Protein AF-A0A950AEL7-F1 (afdb_monomer)

Solvent-accessible surface area (backbone atoms only — not comparable to full-atom values): 8458 Å² total; per-residue (Å²): 138,81,84,77,77,80,75,75,88,68,88,59,88,87,52,53,73,68,57,48,53,53,48,52,54,53,50,52,53,52,51,52,56,58,75,65,44,50,43,70,61,25,44,78,72,76,36,83,47,59,75,71,63,47,77,72,88,76,79,54,68,70,63,46,53,59,35,50,61,51,48,55,53,49,51,53,46,46,76,74,62,58,61,48,68,56,26,68,74,70,74,48,81,58,67,68,48,56,53,51,40,51,76,71,36,65,88,28,39,62,37,50,56,95,78,74,23,64,50,41,52,73,68,42,46,52,53,48,40,54,53,34,41,74,66,31,71,91,67,93

Mean predicted aligned error: 8.54 Å

Structure (mmCIF, N/CA/C/O backbone):
data_AF-A0A950AEL7-F1
#
_entry.id   AF-A0A950AEL7-F1
#
loop_
_atom_site.group_PDB
_atom_site.id
_atom_site.type_symbol
_atom_site.label_atom_id
_atom_site.label_alt_id
_atom_site.label_comp_id
_atom_site.label_asym_id
_atom_site.label_entity_id
_atom_site.label_seq_id
_atom_site.pdbx_PDB_ins_code
_atom_site.Cartn_x
_atom_site.Cartn_y
_atom_site.Cartn_z
_atom_site.occupancy
_atom_site.B_iso_or_equiv
_atom_site.auth_seq_id
_atom_site.auth_comp_id
_atom_site.auth_asym_id
_atom_site.auth_atom_id
_atom_site.pdbx_PDB_model_num
ATOM 1 N N . MET A 1 1 ? 20.797 -15.284 -35.697 1.00 34.62 1 MET A N 1
ATOM 2 C CA . MET A 1 1 ? 21.449 -14.358 -34.749 1.00 34.62 1 MET A CA 1
ATOM 3 C C . MET A 1 1 ? 22.163 -13.307 -35.573 1.00 34.62 1 MET A C 1
ATOM 5 O O . MET A 1 1 ? 23.192 -13.618 -36.150 1.00 34.62 1 MET A O 1
ATOM 9 N N . SER A 1 2 ? 21.560 -12.130 -35.733 1.00 31.52 2 SER A N 1
ATOM 10 C CA . SER A 1 2 ? 22.189 -11.005 -36.428 1.00 31.52 2 SER A CA 1
ATOM 11 C C . SER A 1 2 ? 22.510 -9.969 -35.362 1.00 31.52 2 SER A C 1
ATOM 13 O O . SER A 1 2 ? 21.607 -9.304 -34.863 1.00 31.52 2 SER A O 1
ATOM 15 N N . THR A 1 3 ? 23.767 -9.915 -34.935 1.00 35.19 3 THR A N 1
ATOM 16 C CA . THR A 1 3 ? 24.302 -8.827 -34.117 1.00 35.19 3 THR A CA 1
ATOM 17 C C . THR A 1 3 ? 24.324 -7.581 -34.988 1.00 35.19 3 THR A C 1
ATOM 19 O O . THR A 1 3 ? 25.197 -7.417 -35.835 1.00 35.19 3 THR A O 1
ATOM 22 N N . THR A 1 4 ? 23.313 -6.732 -34.839 1.00 37.19 4 THR A N 1
ATOM 23 C CA . THR A 1 4 ? 23.349 -5.385 -35.401 1.00 37.19 4 THR A CA 1
ATOM 24 C C . THR A 1 4 ? 24.399 -4.612 -34.611 1.00 37.19 4 THR A C 1
ATOM 26 O O . THR A 1 4 ? 24.132 -4.174 -33.498 1.00 37.19 4 THR A O 1
ATOM 29 N N . GLU A 1 5 ? 25.616 -4.506 -35.145 1.00 42.81 5 GLU A N 1
ATOM 30 C CA . GLU A 1 5 ? 26.599 -3.536 -34.665 1.00 42.81 5 GLU A CA 1
ATOM 31 C C . GLU A 1 5 ? 25.983 -2.140 -34.805 1.00 42.81 5 GLU A C 1
ATOM 33 O O . GLU A 1 5 ? 25.812 -1.628 -35.917 1.00 42.81 5 GLU A O 1
ATOM 38 N N . THR A 1 6 ? 25.622 -1.522 -33.679 1.00 49.44 6 THR A N 1
ATOM 39 C CA . THR A 1 6 ? 25.313 -0.094 -33.634 1.00 49.44 6 THR A CA 1
ATOM 40 C C . THR A 1 6 ? 26.603 0.648 -33.955 1.00 49.44 6 THR A C 1
ATOM 42 O O . THR A 1 6 ? 27.463 0.856 -33.102 1.00 49.44 6 THR A O 1
ATOM 45 N N . LYS A 1 7 ? 26.785 1.004 -35.226 1.00 51.47 7 LYS A N 1
ATOM 46 C CA . LYS A 1 7 ? 27.915 1.818 -35.669 1.00 51.47 7 LYS A CA 1
ATOM 47 C C . LYS A 1 7 ? 27.796 3.183 -34.989 1.00 51.47 7 LYS A C 1
ATOM 49 O O . LYS A 1 7 ? 26.897 3.953 -35.326 1.00 51.47 7 LYS A O 1
ATOM 54 N N . SER A 1 8 ? 28.666 3.454 -34.014 1.00 59.09 8 SER A N 1
ATOM 55 C CA . SER A 1 8 ? 28.724 4.750 -33.333 1.00 59.09 8 SER A CA 1
ATOM 56 C C . SER A 1 8 ? 28.819 5.871 -34.370 1.00 59.09 8 SER A C 1
ATOM 58 O O . SER A 1 8 ? 29.683 5.855 -35.246 1.00 59.09 8 SER A O 1
ATOM 60 N N . VAL A 1 9 ? 27.893 6.827 -34.290 1.00 68.62 9 VAL A N 1
ATOM 61 C CA . VAL A 1 9 ? 27.792 7.973 -35.214 1.00 68.62 9 VAL A CA 1
ATOM 62 C C . VAL A 1 9 ? 28.844 9.047 -34.881 1.00 68.62 9 VAL A C 1
ATOM 64 O O . VAL A 1 9 ? 28.987 10.034 -35.598 1.00 68.62 9 VAL A O 1
ATOM 67 N N . ILE A 1 10 ? 29.601 8.865 -33.795 1.00 75.56 10 ILE A N 1
ATOM 68 C CA . ILE A 1 10 ? 30.576 9.833 -33.293 1.00 75.56 10 ILE A CA 1
ATOM 69 C C . ILE A 1 10 ? 31.947 9.547 -33.916 1.00 75.56 10 ILE A C 1
ATOM 71 O O . ILE A 1 10 ? 32.493 8.454 -33.770 1.00 75.56 10 ILE A O 1
ATOM 75 N N . ASP A 1 11 ? 32.530 10.543 -34.589 1.00 83.00 11 ASP A N 1
ATOM 76 C CA . ASP A 1 11 ? 33.906 10.467 -35.087 1.00 83.00 11 ASP A CA 1
ATOM 77 C C . ASP A 1 11 ? 34.896 10.472 -33.910 1.00 83.00 11 ASP A C 1
ATOM 79 O O . ASP A 1 11 ? 35.130 11.499 -33.271 1.00 83.00 11 ASP A O 1
ATOM 83 N N . THR A 1 12 ? 35.493 9.311 -33.627 1.00 84.56 12 THR A N 1
ATOM 84 C CA . THR A 1 12 ? 36.473 9.136 -32.543 1.00 84.56 12 THR A CA 1
ATOM 85 C C . THR A 1 12 ? 37.925 9.153 -33.035 1.00 84.56 12 THR A C 1
ATOM 87 O O . THR A 1 12 ? 38.839 8.817 -32.275 1.00 84.56 12 THR A O 1
ATOM 90 N N . SER A 1 13 ? 38.183 9.548 -34.290 1.00 85.75 13 SER A N 1
ATOM 91 C CA . SER A 1 13 ? 39.520 9.503 -34.913 1.00 85.75 13 SER A CA 1
ATOM 92 C C . SER A 1 13 ? 40.559 10.394 -34.224 1.00 85.75 13 SER A C 1
ATOM 94 O O . SER A 1 13 ? 41.752 10.100 -34.274 1.00 85.75 13 SER A O 1
ATOM 96 N N . LYS A 1 14 ? 40.114 11.452 -33.533 1.00 88.44 14 LYS A N 1
ATOM 97 C CA . LYS A 1 14 ? 40.971 12.408 -32.808 1.00 88.44 14 LYS A CA 1
ATOM 98 C C . LYS A 1 14 ? 41.071 12.151 -31.298 1.00 88.44 14 LYS A C 1
ATOM 100 O O . LYS A 1 14 ? 41.698 12.940 -30.596 1.00 88.44 14 LYS A O 1
ATOM 105 N N . MET A 1 15 ? 40.446 11.089 -30.790 1.00 89.50 15 MET A N 1
ATOM 106 C CA . MET A 1 15 ? 40.403 10.775 -29.356 1.00 89.50 15 MET A CA 1
ATOM 107 C C . MET A 1 15 ? 41.548 9.845 -28.946 1.00 89.50 15 MET A C 1
ATOM 109 O O . MET A 1 15 ? 41.946 8.956 -29.704 1.00 89.50 15 MET A O 1
ATOM 113 N N . SER A 1 16 ? 42.054 10.017 -27.722 1.00 93.62 16 SER A N 1
ATOM 114 C CA . SER A 1 16 ? 42.969 9.050 -27.108 1.00 93.62 16 SER A CA 1
ATOM 115 C C . SER A 1 16 ? 42.252 7.728 -26.801 1.00 93.62 16 SER A C 1
ATOM 117 O O . SER A 1 16 ? 41.023 7.675 -26.737 1.00 93.62 16 SER A O 1
ATOM 119 N N . ALA A 1 17 ? 43.015 6.654 -26.575 1.00 88.38 17 ALA A N 1
ATOM 120 C CA . ALA A 1 17 ? 42.448 5.346 -26.236 1.00 88.38 17 ALA A CA 1
ATOM 121 C C . ALA A 1 17 ? 41.544 5.409 -24.988 1.00 88.38 17 ALA A C 1
ATOM 123 O O . ALA A 1 17 ? 40.410 4.946 -25.036 1.00 88.38 17 ALA A O 1
ATOM 124 N N . ALA A 1 18 ? 41.999 6.083 -23.926 1.00 89.81 18 ALA A N 1
ATOM 125 C CA . ALA A 1 18 ? 41.224 6.258 -22.697 1.00 89.81 18 ALA A CA 1
ATOM 126 C C . ALA A 1 18 ? 39.951 7.101 -22.905 1.00 89.81 18 ALA A C 1
ATOM 128 O O . ALA A 1 18 ? 38.913 6.822 -22.313 1.00 89.81 18 ALA A O 1
ATOM 129 N N . GLN A 1 19 ? 40.002 8.125 -23.767 1.00 88.31 19 GLN A N 1
ATOM 130 C CA . GLN A 1 19 ? 38.817 8.918 -24.110 1.00 88.31 19 GLN A CA 1
ATOM 131 C C . GLN A 1 19 ? 37.791 8.091 -24.893 1.00 88.31 19 GLN A C 1
ATOM 133 O O . GLN A 1 19 ? 36.592 8.249 -24.670 1.00 88.31 19 GLN A O 1
ATOM 138 N N . ARG A 1 20 ? 38.247 7.221 -25.804 1.00 87.94 20 ARG A N 1
ATOM 139 C CA . ARG A 1 20 ? 37.365 6.335 -26.574 1.00 87.94 20 ARG A CA 1
ATOM 140 C C . ARG A 1 20 ? 36.695 5.305 -25.664 1.00 87.94 20 ARG A C 1
ATOM 142 O O . ARG A 1 20 ? 35.483 5.161 -25.734 1.00 87.94 20 ARG A O 1
ATOM 149 N N . GLU A 1 21 ? 37.453 4.686 -24.763 1.00 88.00 21 GLU A N 1
ATOM 150 C CA . GLU A 1 21 ? 36.930 3.726 -23.782 1.00 88.00 21 GLU A CA 1
ATOM 151 C C . GLU A 1 21 ? 35.893 4.366 -22.842 1.00 88.00 21 GLU A C 1
ATOM 153 O O . GLU A 1 21 ? 34.817 3.812 -22.624 1.00 88.00 21 GLU A O 1
ATOM 158 N N . ALA A 1 22 ? 36.157 5.580 -22.344 1.00 87.94 22 ALA A N 1
ATOM 159 C CA . ALA A 1 22 ? 35.204 6.313 -21.509 1.00 87.94 22 ALA A CA 1
ATOM 160 C C . ALA A 1 22 ? 33.908 6.678 -22.259 1.00 87.94 22 ALA A C 1
ATOM 162 O O . ALA A 1 22 ? 32.819 6.624 -21.680 1.00 87.94 22 ALA A O 1
ATOM 163 N N . LEU A 1 23 ? 34.009 7.039 -23.544 1.00 87.88 23 LEU A N 1
ATOM 164 C CA . LEU A 1 23 ? 32.847 7.314 -24.388 1.00 87.88 23 LEU A CA 1
ATOM 165 C C . LEU A 1 23 ? 32.033 6.041 -24.643 1.00 87.88 23 LEU A C 1
ATOM 167 O O . LEU A 1 23 ? 30.819 6.066 -24.482 1.00 87.88 23 LEU A O 1
ATOM 171 N N . GLU A 1 24 ? 32.684 4.931 -24.988 1.00 87.19 24 GLU A N 1
ATOM 172 C CA . GLU A 1 24 ? 32.016 3.643 -25.203 1.00 87.19 24 GLU A CA 1
ATOM 173 C C . GLU A 1 24 ? 31.304 3.152 -23.938 1.00 87.19 24 GLU A C 1
ATOM 175 O O . GLU A 1 24 ? 30.151 2.732 -24.014 1.00 87.19 24 GLU A O 1
ATOM 180 N N . LEU A 1 25 ? 31.931 3.287 -22.764 1.00 88.44 25 LEU A N 1
ATOM 181 C CA . LEU A 1 25 ? 31.299 2.979 -21.479 1.00 88.44 25 LEU A CA 1
ATOM 182 C C . LEU A 1 25 ? 30.053 3.845 -21.232 1.00 88.44 25 LEU A C 1
ATOM 184 O O . LEU A 1 25 ? 29.020 3.347 -20.781 1.00 88.44 25 LEU A O 1
ATOM 188 N N . THR A 1 26 ? 30.145 5.139 -21.545 1.00 86.50 26 THR A N 1
ATOM 189 C CA . THR A 1 26 ? 29.028 6.084 -21.400 1.00 86.50 26 THR A CA 1
ATOM 190 C C . THR A 1 26 ? 27.877 5.732 -22.347 1.00 86.50 26 THR A C 1
ATOM 192 O O . THR A 1 26 ? 26.717 5.713 -21.932 1.00 86.50 26 THR A O 1
ATOM 195 N N . GLU A 1 27 ? 28.179 5.402 -23.602 1.00 82.94 27 GLU A N 1
ATOM 196 C CA . GLU A 1 27 ? 27.177 5.013 -24.598 1.00 82.94 27 GLU A CA 1
ATOM 197 C C . GLU A 1 27 ? 26.524 3.669 -24.262 1.00 82.94 27 GLU A C 1
ATOM 199 O O . GLU A 1 27 ? 25.299 3.561 -24.316 1.00 82.94 27 GLU A O 1
ATOM 204 N N . ALA A 1 28 ? 27.297 2.680 -23.810 1.00 82.06 28 ALA A N 1
ATOM 205 C CA . ALA A 1 28 ? 26.759 1.397 -23.365 1.00 82.06 28 ALA A CA 1
ATOM 206 C C . ALA A 1 28 ? 25.789 1.564 -22.180 1.00 82.06 28 ALA A C 1
ATOM 208 O O . ALA A 1 28 ? 24.712 0.963 -22.163 1.00 82.06 28 ALA A O 1
ATOM 209 N N . ALA A 1 29 ? 26.117 2.433 -21.216 1.00 79.62 29 ALA A N 1
ATOM 210 C CA . ALA A 1 29 ? 25.219 2.760 -20.108 1.00 79.62 29 ALA A CA 1
ATOM 211 C C . ALA A 1 29 ? 23.929 3.455 -20.589 1.00 79.62 29 ALA A C 1
ATOM 213 O O . ALA A 1 29 ? 22.838 3.157 -20.095 1.00 79.62 29 ALA A O 1
ATOM 214 N N . ARG A 1 30 ? 24.028 4.347 -21.585 1.00 77.44 30 ARG A N 1
ATOM 215 C CA . ARG A 1 30 ? 22.874 5.027 -22.197 1.00 77.44 30 ARG A CA 1
ATOM 216 C C . ARG A 1 30 ? 21.948 4.048 -22.923 1.00 77.44 30 ARG A C 1
ATOM 218 O O . ARG A 1 30 ? 20.727 4.155 -22.794 1.00 77.44 30 ARG A O 1
ATOM 225 N N . GLU A 1 31 ? 22.507 3.107 -23.679 1.00 74.06 31 GLU A N 1
ATOM 226 C CA . GLU A 1 31 ? 21.746 2.084 -24.404 1.00 74.06 31 GLU A CA 1
ATOM 227 C C . GLU A 1 31 ? 21.051 1.103 -23.455 1.00 74.06 31 GLU A C 1
ATOM 229 O O . GLU A 1 31 ? 19.861 0.827 -23.626 1.00 74.06 31 GLU A O 1
ATOM 234 N N . ALA A 1 32 ? 21.743 0.649 -22.404 1.00 71.56 32 ALA A N 1
ATOM 235 C CA . ALA A 1 32 ? 21.146 -0.181 -21.359 1.00 71.56 32 ALA A CA 1
ATOM 236 C C . ALA A 1 32 ? 19.947 0.525 -20.699 1.00 71.56 32 ALA A C 1
ATOM 238 O O . ALA A 1 32 ? 18.851 -0.035 -20.626 1.00 71.56 32 ALA A O 1
ATOM 239 N N . ALA A 1 33 ? 20.105 1.803 -20.338 1.00 70.00 33 ALA A N 1
ATOM 240 C CA . ALA A 1 33 ? 19.024 2.614 -19.780 1.00 70.00 33 ALA A CA 1
ATOM 241 C C . ALA A 1 33 ? 17.851 2.816 -20.761 1.00 70.00 33 ALA A C 1
ATOM 243 O O . ALA A 1 33 ? 16.705 2.993 -20.345 1.00 70.00 33 ALA A O 1
ATOM 244 N N . GLN A 1 34 ? 18.106 2.794 -22.075 1.00 67.56 34 GLN A N 1
ATOM 245 C CA . GLN A 1 34 ? 17.063 2.866 -23.100 1.00 67.56 34 GLN A CA 1
ATOM 246 C C . GLN A 1 34 ? 16.280 1.552 -23.227 1.00 67.56 34 GLN A C 1
ATOM 248 O O . GLN A 1 34 ? 15.054 1.598 -23.356 1.00 67.56 34 GLN A O 1
ATOM 253 N N . ALA A 1 35 ? 16.953 0.402 -23.142 1.00 64.06 35 ALA A N 1
ATOM 254 C CA . ALA A 1 35 ? 16.322 -0.918 -23.153 1.00 64.06 35 ALA A CA 1
ATOM 255 C C . ALA A 1 35 ? 15.454 -1.176 -21.902 1.00 64.06 35 ALA A C 1
ATOM 257 O O . ALA A 1 35 ? 14.440 -1.877 -21.975 1.00 64.06 35 ALA A O 1
ATOM 258 N N . GLU A 1 36 ? 15.801 -0.561 -20.770 1.00 66.38 36 GLU A N 1
ATOM 259 C CA . GLU A 1 36 ? 15.062 -0.673 -19.505 1.00 66.38 36 GLU A CA 1
ATOM 260 C C . GLU A 1 36 ? 13.850 0.263 -19.378 1.00 66.38 36 GLU A C 1
ATOM 262 O O . GLU A 1 36 ? 13.126 0.208 -18.381 1.00 66.38 36 GLU A O 1
ATOM 267 N N . ARG A 1 37 ? 13.561 1.112 -20.374 1.00 74.06 37 ARG A N 1
ATOM 268 C CA . ARG A 1 37 ? 12.449 2.068 -20.263 1.00 74.06 37 ARG A CA 1
ATOM 269 C C . ARG A 1 37 ? 11.107 1.349 -20.083 1.00 74.06 37 ARG A C 1
ATOM 271 O O . ARG A 1 37 ? 10.662 0.573 -20.932 1.00 74.06 37 ARG A O 1
ATOM 278 N N . GLY A 1 38 ? 10.422 1.666 -18.982 1.00 87.69 38 GLY A N 1
ATOM 279 C CA . GLY A 1 38 ? 9.020 1.304 -18.768 1.00 87.69 38 GLY A CA 1
ATOM 280 C C . GLY A 1 38 ? 8.095 1.959 -19.801 1.00 87.69 38 GLY A C 1
ATOM 281 O O . GLY A 1 38 ? 8.525 2.797 -20.594 1.00 87.69 38 GLY A O 1
ATOM 282 N N . PHE A 1 39 ? 6.805 1.612 -19.782 1.00 92.69 39 PHE A N 1
ATOM 283 C CA . PHE A 1 39 ? 5.829 2.106 -20.766 1.00 92.69 39 PHE A CA 1
ATOM 284 C C . PHE A 1 39 ? 5.854 3.634 -20.939 1.00 92.69 39 PHE A C 1
ATOM 286 O O . PHE A 1 39 ? 6.021 4.117 -22.056 1.00 92.69 39 PHE A O 1
ATOM 293 N N . ALA A 1 40 ? 5.769 4.393 -19.841 1.00 92.69 40 ALA A N 1
ATOM 294 C CA . ALA A 1 40 ? 5.766 5.857 -19.886 1.00 92.69 40 ALA A CA 1
ATOM 295 C C . ALA A 1 40 ? 7.083 6.439 -20.436 1.00 92.69 40 ALA A C 1
ATOM 297 O O . ALA A 1 40 ? 7.066 7.351 -21.262 1.00 92.69 40 ALA A O 1
ATOM 298 N N . GLY A 1 41 ? 8.227 5.880 -20.024 1.00 90.19 41 GLY A N 1
ATOM 299 C CA . GLY A 1 41 ? 9.543 6.321 -20.493 1.00 90.19 41 GLY A CA 1
ATOM 300 C C . GLY A 1 41 ? 9.781 6.033 -21.978 1.00 90.19 41 GLY A C 1
ATOM 301 O O . GLY A 1 41 ? 10.435 6.827 -22.654 1.00 90.19 41 GLY A O 1
ATOM 302 N N . GLY A 1 42 ? 9.241 4.921 -22.488 1.00 90.12 42 GLY A N 1
ATOM 303 C CA . GLY A 1 42 ? 9.226 4.605 -23.916 1.00 90.12 42 GLY A CA 1
ATOM 304 C C . GLY A 1 42 ? 8.312 5.549 -24.693 1.00 90.12 42 GLY A C 1
ATOM 305 O O . GLY A 1 42 ? 8.736 6.109 -25.703 1.00 90.12 42 GLY A O 1
ATOM 306 N N . LEU A 1 43 ? 7.102 5.797 -24.180 1.00 93.00 43 LEU A N 1
ATOM 307 C CA . LEU A 1 43 ? 6.118 6.671 -24.818 1.00 93.00 43 LEU A CA 1
ATOM 308 C C . LEU A 1 43 ? 6.668 8.085 -25.034 1.00 93.00 43 LEU A C 1
ATOM 310 O O . LEU A 1 43 ? 6.522 8.632 -26.123 1.00 93.00 43 LEU A O 1
ATOM 314 N N . PHE A 1 44 ? 7.365 8.644 -24.039 1.00 91.12 44 PHE A N 1
ATOM 315 C CA . PHE A 1 44 ? 7.989 9.968 -24.145 1.00 91.12 44 PHE A CA 1
ATOM 316 C C . PHE A 1 44 ? 9.054 10.050 -25.255 1.00 91.12 44 PHE A C 1
ATOM 318 O O . PHE A 1 44 ? 9.304 11.121 -25.796 1.00 91.12 44 PHE A O 1
ATOM 325 N N . MET A 1 45 ? 9.664 8.920 -25.625 1.00 88.94 45 MET A N 1
ATOM 326 C CA . MET A 1 45 ? 10.649 8.819 -26.711 1.00 88.94 45 MET A CA 1
ATOM 327 C C . MET A 1 45 ? 10.032 8.381 -28.049 1.00 88.94 45 MET A C 1
ATOM 329 O O . MET A 1 45 ? 10.763 8.082 -28.988 1.00 88.94 45 MET A O 1
ATOM 333 N N . GLY A 1 46 ? 8.701 8.301 -28.149 1.00 91.50 46 GLY A N 1
ATOM 334 C CA . GLY A 1 46 ? 8.011 7.846 -29.359 1.00 91.50 46 GLY A CA 1
ATOM 335 C C . GLY A 1 46 ? 7.938 6.323 -29.522 1.00 91.50 46 GLY A C 1
ATOM 336 O O . GLY A 1 46 ? 7.574 5.840 -30.592 1.00 91.50 46 GLY A O 1
ATOM 337 N N . HIS A 1 47 ? 8.247 5.548 -28.477 1.00 89.38 47 HIS A N 1
ATOM 338 C CA . HIS A 1 47 ? 8.151 4.087 -28.486 1.00 89.38 47 HIS A CA 1
ATOM 339 C C . HIS A 1 47 ? 6.932 3.594 -27.696 1.00 89.38 47 HIS A C 1
ATOM 341 O O . HIS A 1 47 ? 6.887 3.659 -26.467 1.00 89.38 47 HIS A O 1
ATOM 347 N N . PHE A 1 48 ? 5.941 3.038 -28.394 1.00 93.25 48 PHE A N 1
ATOM 348 C CA . PHE A 1 48 ? 4.727 2.505 -27.774 1.00 93.25 48 PHE A CA 1
ATOM 349 C C . PHE A 1 48 ? 4.886 1.029 -27.363 1.00 93.25 48 PHE A C 1
ATOM 351 O O . PHE A 1 48 ? 4.555 0.110 -28.111 1.00 93.25 48 PHE A O 1
ATOM 358 N N . HIS A 1 49 ? 5.392 0.785 -26.150 1.00 90.75 49 HIS A N 1
ATOM 359 C CA . HIS A 1 49 ? 5.610 -0.565 -25.607 1.00 90.75 49 HIS A CA 1
ATOM 360 C C . HIS A 1 49 ? 4.397 -1.110 -24.831 1.00 90.75 49 HIS A C 1
ATOM 362 O O . HIS A 1 49 ? 4.476 -1.328 -23.622 1.00 90.75 49 HIS A O 1
ATOM 368 N N . LEU A 1 50 ? 3.268 -1.346 -25.508 1.00 93.12 50 LEU A N 1
ATOM 369 C CA . LEU A 1 50 ? 2.017 -1.787 -24.864 1.00 93.12 50 LEU A CA 1
ATOM 370 C C . LEU A 1 50 ? 2.168 -3.058 -24.004 1.00 93.12 50 LEU A C 1
ATOM 372 O O . LEU A 1 50 ? 1.559 -3.160 -22.941 1.00 93.12 50 LEU A O 1
ATOM 376 N N . SER A 1 51 ? 3.030 -3.993 -24.409 1.00 92.31 51 SER A N 1
ATOM 377 C CA . SER A 1 51 ? 3.308 -5.233 -23.666 1.00 92.31 51 SER A CA 1
ATOM 378 C C . SER A 1 51 ? 3.864 -5.018 -22.251 1.00 92.31 51 SER A C 1
ATOM 380 O O . SER A 1 51 ? 3.845 -5.942 -21.447 1.00 92.31 51 SER A O 1
ATOM 382 N N . LYS A 1 52 ? 4.347 -3.812 -21.918 1.00 90.75 52 LYS A N 1
ATOM 383 C CA . LYS A 1 52 ? 4.824 -3.465 -20.568 1.00 90.75 52 LYS A CA 1
ATOM 384 C C . LYS A 1 52 ? 3.686 -3.187 -19.574 1.00 90.75 52 LYS A C 1
ATOM 386 O O . LYS A 1 52 ? 3.955 -3.133 -18.379 1.00 90.75 52 LYS A O 1
ATOM 391 N N . ILE A 1 53 ? 2.455 -2.974 -20.047 1.00 93.12 53 ILE A N 1
ATOM 392 C CA . ILE A 1 53 ? 1.279 -2.656 -19.210 1.00 93.12 53 ILE A CA 1
ATOM 393 C C . ILE A 1 53 ? 0.040 -3.500 -19.539 1.00 93.12 53 ILE A C 1
ATOM 395 O O . ILE A 1 53 ? -0.940 -3.449 -18.798 1.00 93.12 53 ILE A O 1
ATOM 399 N N . HIS A 1 54 ? 0.062 -4.247 -20.648 1.00 94.62 54 HIS A N 1
ATOM 400 C CA . HIS A 1 54 ? -1.044 -5.086 -21.095 1.00 94.62 54 HIS A CA 1
ATOM 401 C C . HIS A 1 54 ? -0.594 -6.544 -21.321 1.00 94.62 54 HIS A C 1
ATOM 403 O O . HIS A 1 54 ? 0.426 -6.756 -21.984 1.00 94.62 54 HIS A O 1
ATOM 409 N N . PRO A 1 55 ? -1.383 -7.548 -20.883 1.00 94.75 55 PRO A N 1
ATOM 410 C CA . PRO A 1 55 ? -2.630 -7.414 -20.120 1.00 94.75 55 PRO A CA 1
ATOM 411 C C . PRO A 1 55 ? -2.381 -6.853 -18.716 1.00 94.75 55 PRO A C 1
ATOM 413 O O . PRO A 1 55 ? -1.256 -6.889 -18.220 1.00 94.75 55 PRO A O 1
ATOM 416 N N . PHE A 1 56 ? -3.426 -6.305 -18.092 1.00 94.62 56 PHE A N 1
ATOM 417 C CA . PHE A 1 56 ? -3.304 -5.787 -16.731 1.00 94.62 56 PHE A CA 1
ATOM 418 C C . PHE A 1 56 ? -2.833 -6.914 -15.794 1.00 94.62 56 PHE A C 1
ATOM 420 O O . PHE A 1 56 ? -3.382 -8.019 -15.866 1.00 94.62 56 PHE A O 1
ATOM 427 N N . PRO A 1 57 ? -1.830 -6.674 -14.931 1.00 92.44 57 PRO A N 1
ATOM 428 C CA . PRO A 1 57 ? -1.312 -7.706 -14.046 1.00 92.44 57 PRO A CA 1
ATOM 429 C C . PRO A 1 57 ? -2.407 -8.195 -13.094 1.00 92.44 57 PRO A C 1
ATOM 431 O O . PRO A 1 57 ? -2.984 -7.421 -12.330 1.00 92.44 57 PRO A O 1
ATOM 434 N N . ALA A 1 58 ? -2.690 -9.495 -13.137 1.00 94.00 58 ALA A N 1
ATOM 435 C CA . ALA A 1 58 ? -3.659 -10.126 -12.255 1.0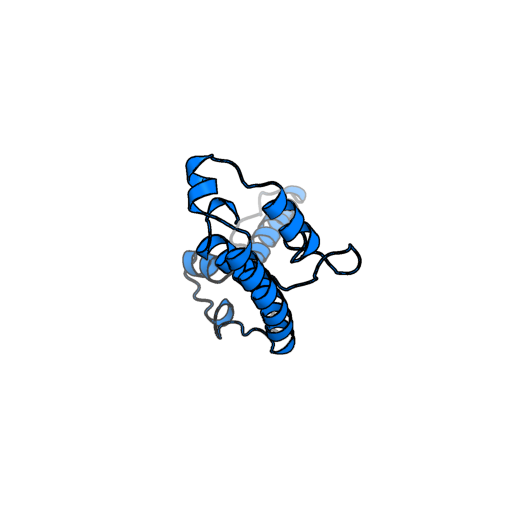0 94.00 58 ALA A CA 1
ATOM 436 C C . ALA A 1 58 ? -2.991 -10.586 -10.954 1.00 94.00 58 ALA A C 1
ATOM 438 O O . ALA A 1 58 ? -1.894 -11.145 -10.959 1.00 94.00 58 ALA A O 1
ATOM 439 N N . GLN A 1 59 ? -3.678 -10.373 -9.835 1.00 96.75 59 GLN A N 1
ATOM 440 C CA . GLN A 1 59 ? -3.289 -10.932 -8.545 1.00 96.75 59 GLN A CA 1
ATOM 441 C C . GLN A 1 59 ? -3.627 -12.432 -8.509 1.00 96.75 59 GLN A C 1
ATOM 443 O O . GLN A 1 59 ? -4.690 -12.834 -8.983 1.00 96.75 59 GLN A O 1
ATOM 448 N N . SER A 1 60 ? -2.744 -13.257 -7.938 1.00 97.75 60 SER A N 1
ATOM 449 C CA . SER A 1 60 ? -3.053 -14.676 -7.701 1.00 97.75 60 SER A CA 1
ATOM 450 C C . SER A 1 60 ? -4.173 -14.836 -6.664 1.00 97.75 60 SER A C 1
ATOM 452 O O . SER A 1 60 ? -4.330 -13.978 -5.794 1.00 97.75 60 SER A O 1
ATOM 454 N N . LEU A 1 61 ? -4.932 -15.936 -6.734 1.00 98.00 61 LEU A N 1
ATOM 455 C CA . LEU A 1 61 ? -6.000 -16.217 -5.763 1.00 98.00 61 LEU A CA 1
ATOM 456 C C . LEU A 1 61 ? -5.450 -16.344 -4.338 1.00 98.00 61 LEU A C 1
ATOM 458 O O . LEU A 1 61 ? -5.973 -15.711 -3.43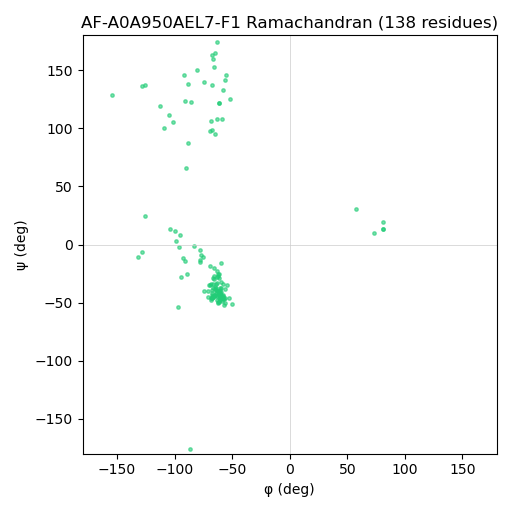4 1.00 98.00 61 LEU A O 1
ATOM 462 N N . GLU A 1 62 ? -4.337 -17.057 -4.159 1.00 97.88 62 GLU A N 1
ATOM 463 C CA . GLU A 1 62 ? -3.690 -17.210 -2.851 1.00 97.88 62 GLU A CA 1
ATOM 464 C C . GLU A 1 62 ? -3.278 -15.859 -2.245 1.00 97.88 62 GLU A C 1
ATOM 466 O O . GLU A 1 62 ? -3.554 -15.577 -1.077 1.00 97.88 62 GLU A O 1
ATOM 471 N N . ASP A 1 63 ? -2.647 -14.986 -3.040 1.00 97.69 63 ASP A N 1
ATOM 472 C CA . ASP A 1 63 ? -2.281 -13.649 -2.567 1.00 97.69 63 ASP A CA 1
ATOM 473 C C . ASP A 1 63 ? -3.528 -12.815 -2.247 1.00 97.69 63 ASP A C 1
ATOM 475 O O . ASP A 1 63 ? -3.549 -12.096 -1.247 1.00 97.69 63 ASP A O 1
ATOM 479 N N . LYS A 1 64 ? -4.591 -12.927 -3.050 1.00 98.25 64 LYS A N 1
ATOM 480 C CA . LYS A 1 64 ? -5.856 -12.237 -2.791 1.00 98.25 64 LYS A CA 1
ATOM 481 C C . LYS A 1 64 ? -6.476 -12.692 -1.469 1.00 98.25 64 LYS A C 1
ATOM 483 O O . LYS A 1 64 ? -6.767 -11.832 -0.643 1.00 98.25 64 LYS A O 1
ATOM 488 N N . ASP A 1 65 ? -6.594 -13.997 -1.242 1.00 98.44 65 ASP A N 1
ATOM 489 C CA . ASP A 1 65 ? -7.219 -14.580 -0.050 1.00 98.44 65 ASP A CA 1
ATOM 490 C C . ASP A 1 65 ? -6.477 -14.175 1.233 1.00 98.44 65 ASP A C 1
ATOM 492 O O . ASP A 1 65 ? -7.094 -13.780 2.226 1.00 98.44 65 ASP A O 1
ATOM 496 N N . ARG A 1 66 ? -5.135 -14.171 1.200 1.00 97.69 66 ARG A N 1
ATOM 497 C CA . ARG A 1 66 ? -4.309 -13.658 2.310 1.00 97.69 66 ARG A CA 1
ATOM 498 C C . ARG A 1 66 ? -4.594 -12.186 2.610 1.00 97.69 66 ARG A C 1
ATOM 500 O O . ARG A 1 66 ? -4.641 -11.789 3.775 1.00 97.69 66 ARG A O 1
ATOM 507 N N . GLY A 1 67 ? -4.765 -11.375 1.567 1.00 98.12 67 GLY A N 1
ATOM 508 C CA . GLY A 1 67 ? -5.137 -9.970 1.695 1.00 98.12 67 GLY A CA 1
ATOM 509 C C . GLY A 1 67 ? -6.543 -9.781 2.256 1.00 98.12 67 GLY A C 1
ATOM 510 O O . GLY A 1 67 ? -6.732 -8.957 3.146 1.00 98.12 67 GLY A O 1
ATOM 511 N N . ASP A 1 68 ? -7.512 -10.556 1.770 1.00 98.62 68 ASP A N 1
ATOM 512 C CA . ASP A 1 68 ? -8.923 -10.476 2.163 1.00 98.62 68 ASP A CA 1
ATOM 513 C C . ASP A 1 68 ? -9.084 -10.751 3.664 1.00 98.62 68 ASP A C 1
ATOM 515 O O . ASP A 1 68 ? -9.693 -9.948 4.372 1.00 98.62 68 ASP A O 1
ATOM 519 N N . ALA A 1 69 ? -8.420 -11.791 4.178 1.00 98.25 69 ALA A N 1
ATOM 520 C CA . ALA A 1 69 ? -8.425 -12.116 5.605 1.00 98.25 69 ALA A CA 1
ATOM 521 C C . ALA A 1 69 ? -7.845 -10.992 6.488 1.00 98.25 69 ALA A C 1
ATOM 523 O O . ALA A 1 69 ? -8.321 -10.741 7.597 1.00 98.25 69 ALA A O 1
ATOM 524 N N . PHE A 1 70 ? -6.802 -10.293 6.026 1.00 98.44 70 PHE A N 1
ATOM 525 C CA . PHE A 1 70 ? -6.263 -9.142 6.755 1.00 98.44 70 PHE A CA 1
ATOM 526 C C . PHE A 1 70 ? -7.215 -7.941 6.704 1.00 98.44 70 PHE A C 1
ATOM 528 O O . PHE A 1 70 ? -7.465 -7.316 7.735 1.00 98.44 70 PHE A O 1
ATOM 535 N N . LEU A 1 71 ? -7.765 -7.641 5.527 1.00 98.50 71 LEU A N 1
ATOM 536 C CA . LEU A 1 71 ? -8.657 -6.502 5.314 1.00 98.50 71 LEU A CA 1
ATOM 537 C C . LEU A 1 71 ? -9.964 -6.620 6.095 1.00 98.50 71 LEU 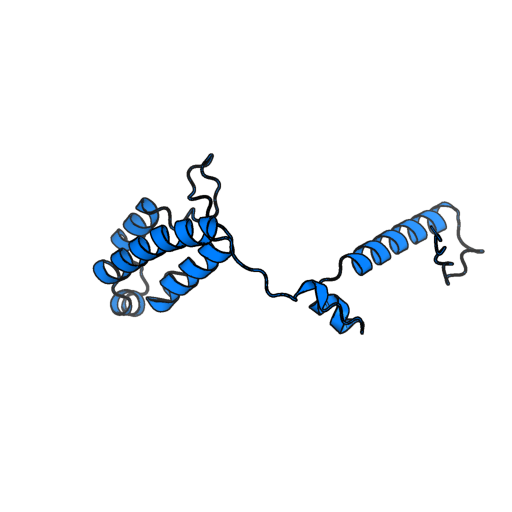A C 1
ATOM 539 O O . LEU A 1 71 ? -10.460 -5.602 6.564 1.00 98.50 71 LEU A O 1
ATOM 543 N N . GLU A 1 72 ? -10.496 -7.827 6.275 1.00 98.62 72 GLU A N 1
ATOM 544 C CA . GLU A 1 72 ? -11.690 -8.065 7.093 1.00 98.62 72 GLU A CA 1
ATOM 545 C C . GLU A 1 72 ? -11.451 -7.710 8.569 1.00 98.62 72 GLU A C 1
ATOM 547 O O . GLU A 1 72 ? -12.255 -7.012 9.198 1.00 98.62 72 GLU A O 1
ATOM 552 N N . ARG A 1 73 ? -10.301 -8.123 9.121 1.00 98.31 73 ARG A N 1
ATOM 553 C CA . ARG A 1 73 ? -9.906 -7.761 10.492 1.00 98.31 73 ARG A CA 1
ATOM 554 C C . ARG A 1 73 ? -9.68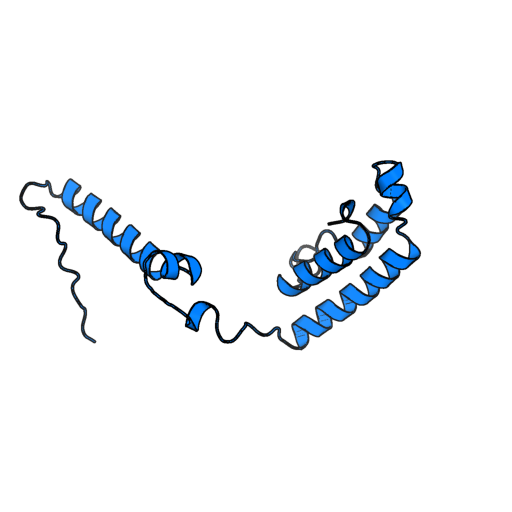2 -6.261 10.624 1.00 98.31 73 ARG A C 1
ATOM 556 O O . ARG A 1 73 ? -10.171 -5.663 11.580 1.00 98.31 73 ARG A O 1
ATOM 563 N N . LEU A 1 74 ? -8.988 -5.661 9.656 1.00 98.38 74 LEU A N 1
ATOM 564 C CA . LEU A 1 74 ? -8.739 -4.223 9.626 1.00 98.38 74 LEU A CA 1
ATOM 565 C C . LEU A 1 74 ? -10.054 -3.441 9.565 1.00 98.38 74 LEU A C 1
ATOM 567 O O . LEU A 1 74 ? -10.255 -2.522 10.344 1.00 98.38 74 LEU A O 1
ATOM 571 N N . GLU A 1 75 ? -10.979 -3.836 8.692 1.00 98.31 75 GLU A N 1
ATOM 572 C CA . GLU A 1 75 ? -12.300 -3.218 8.585 1.00 98.31 75 GLU A CA 1
ATOM 573 C C . GLU A 1 75 ? -13.072 -3.262 9.898 1.00 98.31 75 GLU A C 1
ATOM 575 O O . GLU A 1 75 ? -13.652 -2.258 10.310 1.00 98.31 75 GLU A O 1
ATOM 580 N N . THR A 1 76 ? -13.086 -4.430 10.536 1.00 98.38 76 THR A N 1
ATOM 581 C CA . THR A 1 7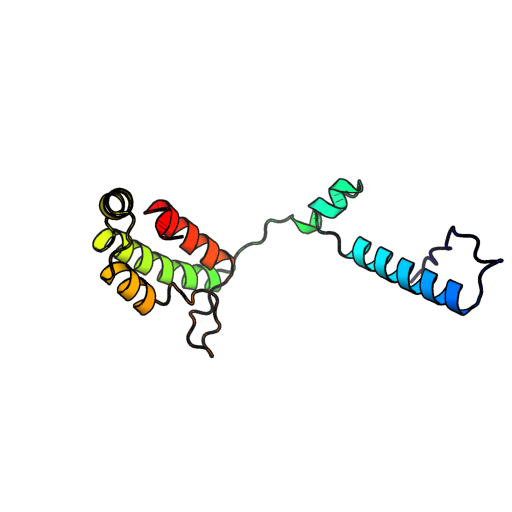6 ? -13.780 -4.626 11.807 1.00 98.38 76 THR A CA 1
ATOM 582 C C . THR A 1 76 ? -13.188 -3.723 12.882 1.00 98.38 76 THR A C 1
ATOM 584 O O . THR A 1 76 ? -13.932 -3.027 13.567 1.00 98.38 76 THR A O 1
ATOM 587 N N . PHE A 1 77 ? -11.857 -3.669 12.974 1.00 98.38 77 PHE A N 1
ATOM 588 C CA . PHE A 1 77 ? -11.163 -2.816 13.930 1.00 98.38 77 PHE A CA 1
ATOM 589 C C . PHE A 1 77 ? -11.455 -1.330 13.703 1.00 98.38 77 PHE A C 1
ATOM 591 O O . PHE A 1 77 ? -11.847 -0.642 14.641 1.00 98.38 77 PHE A O 1
ATOM 598 N N . LEU A 1 78 ? -11.334 -0.851 12.460 1.00 97.88 78 LEU A N 1
ATOM 599 C CA . LEU A 1 78 ? -11.595 0.550 12.121 1.00 97.88 78 LEU A CA 1
ATOM 600 C C . LEU A 1 78 ? -13.020 0.963 12.507 1.00 97.88 78 LEU A C 1
ATOM 602 O O . LEU A 1 78 ? -13.209 1.992 13.138 1.00 97.88 78 LEU A O 1
ATOM 606 N N . LYS A 1 79 ? -14.023 0.127 12.211 1.00 97.62 79 LYS A N 1
ATOM 607 C CA . LYS A 1 79 ? -15.423 0.417 12.568 1.00 97.62 79 LYS A CA 1
ATOM 608 C C . LYS A 1 79 ? -15.687 0.450 14.072 1.00 97.62 79 LYS A C 1
ATOM 610 O O . LYS A 1 79 ? -16.638 1.095 14.495 1.00 97.62 79 LYS A O 1
ATOM 615 N N . GLN A 1 80 ? -14.931 -0.316 14.851 1.00 97.56 80 GLN A N 1
ATOM 616 C CA . GLN A 1 80 ? -15.183 -0.495 16.281 1.00 97.56 80 GLN A CA 1
ATOM 617 C C . GLN A 1 80 ? -14.377 0.460 17.160 1.00 97.56 80 GLN A C 1
ATOM 619 O O . GLN A 1 80 ? -14.817 0.758 18.266 1.00 97.56 80 GLN A O 1
ATOM 624 N N . HIS A 1 81 ? -13.209 0.901 16.692 1.00 96.88 81 HIS A N 1
ATOM 625 C CA . HIS A 1 81 ? -12.214 1.562 17.537 1.00 96.88 81 HIS A CA 1
ATOM 626 C C . HIS A 1 81 ? -11.719 2.905 17.001 1.00 96.88 81 HIS A C 1
ATOM 628 O O . HIS A 1 81 ? -10.954 3.562 17.694 1.00 96.88 81 HIS A O 1
ATOM 634 N N . VAL A 1 82 ? -12.103 3.315 15.789 1.00 97.69 82 VAL A N 1
ATOM 635 C 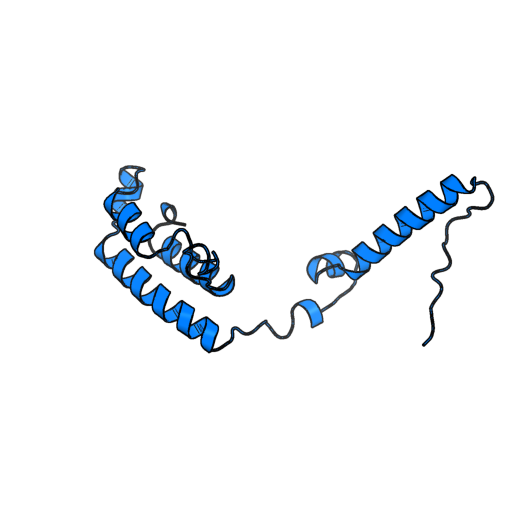CA . VAL A 1 82 ? -11.645 4.583 15.211 1.00 97.69 82 VAL A CA 1
ATOM 636 C C . VAL A 1 82 ? -12.806 5.555 15.079 1.00 97.69 82 VAL A C 1
ATOM 638 O O . VAL A 1 82 ? -13.749 5.312 14.328 1.00 97.69 82 VAL A O 1
ATOM 641 N N . ASP A 1 83 ? -12.684 6.690 15.762 1.00 97.81 83 ASP A N 1
ATOM 642 C CA . ASP A 1 83 ? -13.496 7.882 15.535 1.00 97.81 83 ASP A CA 1
ATOM 643 C C . ASP A 1 83 ? -12.678 8.891 14.711 1.00 97.81 83 ASP A C 1
ATOM 645 O O . ASP A 1 83 ? -11.732 9.508 15.201 1.00 97.81 83 ASP A O 1
ATOM 649 N N . ALA A 1 84 ? -13.012 9.025 13.425 1.00 97.38 84 ALA A N 1
ATOM 650 C CA . ALA A 1 84 ? -12.311 9.937 12.522 1.00 97.38 84 ALA A CA 1
ATOM 651 C C . ALA A 1 84 ? -12.569 11.415 12.863 1.00 97.38 84 ALA A C 1
ATOM 653 O O . ALA A 1 84 ? -11.654 12.231 12.749 1.00 97.38 84 ALA A O 1
ATOM 654 N N . ASP A 1 85 ? -13.777 11.748 13.328 1.00 97.75 85 ASP A N 1
ATOM 655 C CA . ASP A 1 85 ? -14.151 13.119 13.683 1.00 97.75 85 ASP A CA 1
ATOM 656 C C . ASP A 1 85 ? -13.417 13.566 14.953 1.00 97.75 85 ASP A C 1
ATOM 658 O O . ASP A 1 85 ? -13.038 14.733 15.089 1.00 97.75 85 ASP A O 1
ATOM 662 N N . GLU A 1 86 ? -13.194 12.645 15.897 1.00 97.44 86 GLU A N 1
ATOM 663 C CA . GLU A 1 86 ? -12.348 12.912 17.056 1.00 97.44 86 GLU A CA 1
ATOM 664 C C . GLU A 1 86 ? -10.910 13.220 16.637 1.00 97.44 86 GLU A C 1
ATOM 666 O O . GLU A 1 86 ? -10.385 14.247 17.070 1.00 97.4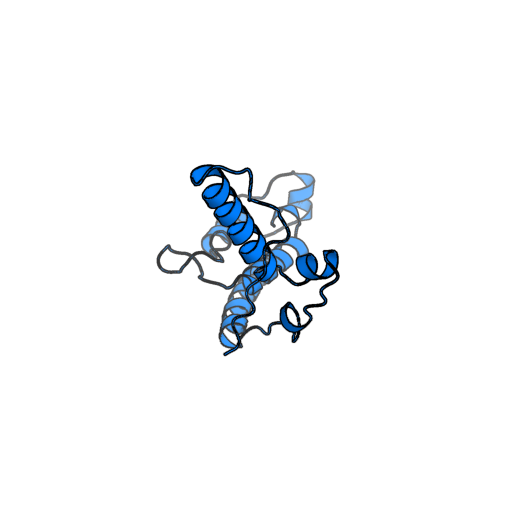4 86 GLU A O 1
ATOM 671 N N . ILE A 1 87 ? -10.306 12.386 15.783 1.00 98.00 87 ILE A N 1
ATOM 672 C CA . ILE A 1 87 ? -8.928 12.570 15.302 1.00 98.00 87 ILE A CA 1
ATOM 673 C C . ILE A 1 87 ? -8.773 13.926 14.609 1.00 98.00 87 ILE A C 1
ATOM 675 O O . ILE A 1 87 ? -7.826 14.655 14.892 1.00 98.00 87 ILE A O 1
ATOM 679 N N . ASP A 1 88 ? -9.710 14.303 13.738 1.00 97.44 88 ASP A N 1
ATOM 680 C CA . ASP A 1 88 ? -9.649 15.587 13.035 1.00 97.44 88 ASP A CA 1
ATOM 681 C C . ASP A 1 88 ? -9.820 16.778 13.990 1.00 97.44 88 ASP A C 1
ATOM 683 O O . ASP A 1 88 ? -9.163 17.811 13.839 1.00 97.44 88 ASP A O 1
ATOM 687 N N . ARG A 1 89 ? -10.687 16.646 15.001 1.00 97.94 89 ARG A N 1
ATOM 688 C CA . ARG A 1 89 ? -10.935 17.702 15.992 1.00 97.94 89 ARG A CA 1
ATOM 689 C C . ARG A 1 89 ? -9.755 17.906 16.940 1.00 97.94 89 ARG A C 1
ATOM 691 O O . ARG A 1 89 ? -9.496 19.043 17.334 1.00 97.94 89 ARG A O 1
ATOM 698 N N . THR A 1 90 ? -9.104 16.829 17.371 1.00 97.25 90 THR A N 1
ATOM 699 C CA . THR A 1 90 ? -7.992 16.882 18.334 1.00 97.25 90 THR A CA 1
ATOM 700 C C . THR A 1 90 ? -6.641 17.058 17.647 1.00 97.25 90 THR A C 1
ATOM 702 O O . THR A 1 90 ? -5.723 17.599 18.258 1.00 97.25 90 THR A O 1
ATOM 705 N N . GLY A 1 91 ? -6.528 16.631 16.388 1.00 96.25 91 GLY A N 1
ATOM 706 C CA . GLY A 1 91 ? -5.265 16.513 15.666 1.00 96.25 91 GLY A CA 1
ATOM 707 C C . GLY A 1 91 ? -4.404 15.334 16.127 1.00 96.25 91 GLY A C 1
ATOM 708 O O . GLY A 1 91 ? -3.241 15.261 15.741 1.00 96.25 91 GLY A O 1
ATOM 709 N N . GLU A 1 92 ? -4.942 14.432 16.952 1.00 96.75 92 GLU A N 1
ATOM 710 C CA . GLU A 1 92 ? -4.199 13.352 17.602 1.00 96.75 92 GLU A CA 1
ATOM 711 C C . GLU A 1 92 ? -4.885 12.003 17.364 1.00 96.75 92 GLU A C 1
ATOM 713 O O . GLU A 1 92 ? -6.101 11.869 17.509 1.00 96.75 92 GLU A O 1
ATOM 718 N N . ILE A 1 93 ? -4.100 10.973 17.039 1.00 97.00 93 ILE A N 1
ATOM 719 C CA . ILE A 1 93 ? -4.601 9.598 16.920 1.00 97.00 93 ILE A CA 1
ATOM 720 C C . ILE A 1 93 ? -4.573 8.951 18.315 1.00 97.00 93 ILE A C 1
ATOM 722 O O . ILE A 1 93 ? -3.496 8.872 18.915 1.00 97.00 93 ILE A O 1
ATOM 726 N N . PRO A 1 94 ? -5.708 8.448 18.840 1.00 97.19 94 PRO A N 1
ATOM 727 C CA . PRO A 1 94 ? -5.745 7.824 20.159 1.00 97.19 94 PRO A CA 1
ATOM 728 C C . PRO A 1 94 ? -4.758 6.656 20.296 1.00 97.19 94 PRO A C 1
ATOM 730 O O . PRO A 1 94 ? -4.610 5.830 19.392 1.00 97.19 94 PRO A O 1
ATOM 733 N N . GLN A 1 95 ? -4.118 6.531 21.464 1.00 97.19 95 GLN A N 1
ATOM 734 C CA . GLN A 1 95 ? -3.127 5.474 21.719 1.00 97.19 95 GLN A CA 1
ATOM 735 C C . GLN A 1 95 ? -3.705 4.062 21.525 1.00 97.19 95 GLN A C 1
ATOM 737 O O . GLN A 1 95 ? -3.016 3.167 21.041 1.00 97.19 95 GLN A O 1
ATOM 742 N N . GLU A 1 96 ? -4.981 3.857 21.851 1.00 96.88 96 GLU A N 1
ATOM 743 C CA . GLU A 1 96 ? -5.654 2.570 21.648 1.00 96.88 96 GLU A CA 1
ATOM 744 C C . GLU A 1 96 ? -5.748 2.167 20.169 1.00 96.88 96 GLU A C 1
ATOM 746 O O . GLU A 1 96 ? -5.631 0.981 19.843 1.00 96.88 96 GLU A O 1
ATOM 751 N N . VAL A 1 97 ? -5.881 3.149 19.269 1.00 97.50 97 VAL A N 1
ATOM 752 C CA . VAL A 1 97 ? -5.883 2.930 17.820 1.00 97.50 97 VAL A CA 1
ATOM 753 C C . VAL A 1 97 ? -4.495 2.484 17.374 1.00 97.50 97 VAL A C 1
ATOM 755 O O . VAL A 1 97 ? -4.370 1.460 16.700 1.00 97.50 97 VAL A O 1
ATOM 758 N N . PHE A 1 98 ? -3.446 3.189 17.812 1.00 96.12 98 PHE A N 1
ATOM 759 C CA . PHE A 1 98 ? -2.056 2.808 17.542 1.00 96.12 98 PHE A CA 1
ATOM 760 C C . PHE A 1 98 ? -1.739 1.391 18.021 1.00 96.12 98 PHE A C 1
ATOM 762 O O . PHE A 1 98 ? -1.233 0.571 17.250 1.00 96.12 98 PHE A O 1
ATOM 769 N N . ASP A 1 99 ? -2.074 1.080 19.272 1.00 97.94 99 ASP A N 1
ATOM 770 C CA . ASP A 1 99 ? -1.805 -0.223 19.872 1.00 97.94 99 ASP A CA 1
ATOM 771 C C . ASP A 1 99 ? -2.566 -1.342 19.155 1.00 97.94 99 ASP A C 1
ATOM 773 O O . ASP A 1 99 ? -2.030 -2.435 18.953 1.00 97.94 99 ASP A O 1
ATOM 777 N N . GLY A 1 100 ? -3.816 -1.093 18.761 1.00 97.81 100 GLY A N 1
ATOM 778 C CA . GLY A 1 100 ? -4.622 -2.055 18.017 1.00 97.81 100 GLY A CA 1
ATOM 779 C C . GLY A 1 100 ? -4.071 -2.329 16.617 1.00 97.81 100 GLY A C 1
ATOM 780 O O . GLY A 1 100 ? -3.909 -3.493 16.235 1.00 97.81 100 GLY A O 1
ATOM 781 N N . LEU A 1 101 ? -3.687 -1.279 15.885 1.00 97.44 101 LEU A N 1
ATOM 782 C CA . LEU A 1 101 ? -3.032 -1.400 14.579 1.00 97.44 101 LEU A CA 1
ATOM 783 C C . LEU A 1 101 ? -1.689 -2.141 14.686 1.00 97.44 101 LEU A C 1
ATOM 785 O O . LEU A 1 101 ? -1.390 -3.008 13.858 1.00 97.44 101 LEU A O 1
ATOM 789 N N . ALA A 1 102 ? -0.905 -1.868 15.733 1.00 96.81 102 ALA A N 1
ATOM 790 C CA . ALA A 1 102 ? 0.351 -2.560 16.008 1.00 96.81 102 ALA A CA 1
ATOM 791 C C . ALA A 1 102 ? 0.144 -4.049 16.296 1.00 96.81 102 ALA A C 1
ATOM 793 O O . ALA A 1 102 ? 0.794 -4.885 15.667 1.00 96.81 102 ALA A O 1
ATOM 794 N N . LYS A 1 103 ? -0.811 -4.399 17.165 1.00 97.12 103 LYS A N 1
ATOM 795 C CA . LYS A 1 103 ? -1.155 -5.799 17.474 1.00 97.12 103 LYS A CA 1
ATOM 796 C C . LYS A 1 103 ? -1.621 -6.577 16.243 1.00 97.12 103 LYS A C 1
ATOM 798 O O . LYS A 1 103 ? -1.366 -7.774 16.151 1.00 97.12 103 LYS A O 1
ATOM 803 N N . MET A 1 104 ? -2.279 -5.916 15.291 1.00 96.19 104 MET A N 1
ATOM 804 C CA . MET A 1 104 ? -2.703 -6.534 14.030 1.00 96.19 104 MET A CA 1
ATOM 805 C C . MET A 1 104 ? -1.558 -6.693 13.012 1.00 96.19 104 MET A C 1
ATOM 807 O O . MET A 1 104 ? -1.710 -7.402 12.017 1.00 96.19 104 MET A O 1
ATOM 811 N N . GLY A 1 105 ? -0.415 -6.039 13.239 1.00 96.69 105 GLY A N 1
ATOM 812 C CA . GLY A 1 105 ? 0.715 -6.026 12.310 1.00 96.69 105 GLY A CA 1
ATOM 813 C C . GLY A 1 105 ? 0.568 -5.020 11.165 1.00 96.69 105 GLY A C 1
ATOM 814 O O . GLY A 1 105 ? 1.256 -5.151 10.152 1.00 96.69 105 GLY A O 1
ATOM 815 N N . ALA A 1 106 ? -0.297 -4.006 11.299 1.00 97.12 106 ALA A N 1
ATOM 816 C CA . ALA A 1 106 ? -0.541 -3.010 10.250 1.00 97.12 106 ALA A CA 1
ATOM 817 C C . ALA A 1 106 ? 0.720 -2.193 9.889 1.00 97.12 106 ALA A C 1
ATOM 819 O O . ALA A 1 106 ? 0.903 -1.817 8.734 1.00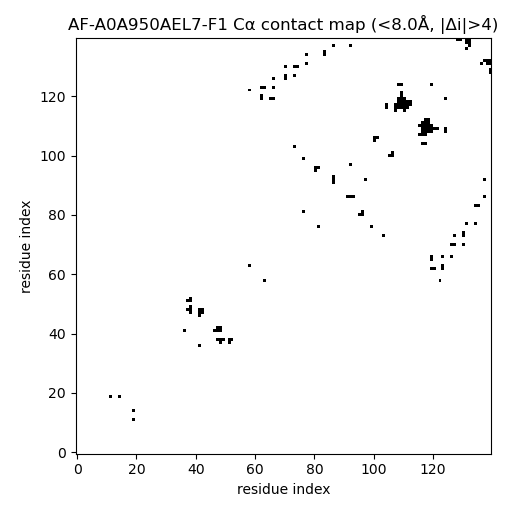 97.12 106 ALA A O 1
ATOM 820 N N . PHE A 1 107 ? 1.649 -2.008 10.832 1.00 96.62 107 PHE A N 1
ATOM 821 C CA . PHE A 1 107 ? 2.942 -1.348 10.586 1.00 96.62 107 PHE A CA 1
ATOM 822 C C . PHE A 1 107 ? 3.971 -2.234 9.859 1.00 96.62 107 PHE A C 1
ATOM 824 O O . PHE A 1 107 ? 5.020 -1.753 9.440 1.00 96.62 107 PHE A O 1
ATOM 831 N N . GLY A 1 108 ? 3.687 -3.530 9.690 1.00 97.19 108 GLY A N 1
ATOM 832 C CA . GLY A 1 108 ? 4.595 -4.523 9.107 1.00 97.19 108 GLY A CA 1
ATOM 833 C C . GLY A 1 108 ? 3.995 -5.293 7.931 1.00 97.19 108 GLY A C 1
ATOM 834 O O . GLY A 1 108 ? 4.424 -6.413 7.657 1.00 97.19 108 GLY A O 1
ATOM 835 N N . ILE A 1 109 ? 3.008 -4.723 7.229 1.00 97.62 109 ILE A N 1
ATOM 836 C CA . ILE A 1 109 ? 2.202 -5.425 6.212 1.00 97.62 109 ILE A CA 1
ATOM 837 C C . ILE A 1 109 ? 3.056 -6.135 5.150 1.00 97.62 109 ILE A C 1
ATOM 839 O O . ILE A 1 109 ? 2.806 -7.295 4.828 1.00 97.62 109 ILE A O 1
ATOM 843 N N . LYS A 1 110 ? 4.078 -5.463 4.612 1.00 97.25 110 LYS A N 1
ATOM 844 C CA . LYS A 1 110 ? 4.941 -6.019 3.552 1.00 97.25 110 LYS A CA 1
ATOM 845 C C . LYS A 1 110 ? 6.191 -6.729 4.069 1.00 97.25 110 LYS A C 1
ATOM 847 O O . LYS A 1 110 ? 6.903 -7.345 3.281 1.00 97.25 110 LYS A O 1
ATOM 852 N N . ILE A 1 111 ? 6.509 -6.581 5.352 1.00 97.81 111 ILE A N 1
ATOM 853 C CA . ILE A 1 111 ? 7.742 -7.125 5.925 1.00 97.81 111 ILE A CA 1
ATOM 854 C C . ILE A 1 111 ? 7.645 -8.656 5.902 1.00 97.81 111 ILE A C 1
ATOM 856 O O . ILE A 1 111 ? 6.582 -9.204 6.191 1.00 97.81 111 ILE A O 1
ATOM 860 N N . SER A 1 112 ? 8.730 -9.342 5.529 1.00 97.19 112 SER A N 1
ATOM 861 C CA . SER A 1 112 ? 8.779 -10.813 5.513 1.00 97.19 112 SER A CA 1
ATOM 862 C C . SER A 1 112 ? 8.422 -11.383 6.888 1.00 97.19 112 SER A C 1
ATOM 864 O O . SER A 1 112 ? 8.757 -10.806 7.927 1.00 97.19 112 SER A O 1
ATOM 866 N N . THR A 1 113 ? 7.760 -12.537 6.902 1.00 96.31 113 THR A N 1
ATOM 867 C CA . THR A 1 113 ? 7.342 -13.204 8.142 1.00 96.31 113 THR A CA 1
ATOM 868 C C . THR A 1 113 ? 8.532 -13.613 9.009 1.00 96.31 113 THR A C 1
ATOM 870 O O . THR A 1 113 ? 8.408 -13.647 10.228 1.00 96.31 113 THR A O 1
ATOM 873 N N . GLU A 1 114 ? 9.703 -13.861 8.410 1.00 97.38 114 GLU A N 1
ATOM 874 C CA . GLU A 1 114 ? 10.945 -14.166 9.142 1.00 97.38 114 GLU A CA 1
ATOM 875 C C . GLU A 1 114 ? 11.425 -13.005 10.033 1.00 97.38 114 GLU A C 1
ATOM 877 O O . GLU A 1 114 ? 12.119 -13.228 11.021 1.00 97.38 114 GLU A O 1
ATOM 882 N N . TYR A 1 115 ? 11.008 -11.775 9.715 1.00 97.44 115 TYR A N 1
ATOM 883 C CA . TYR A 1 115 ? 11.291 -10.565 10.488 1.00 97.44 115 TYR A CA 1
ATOM 884 C C . TYR A 1 115 ? 10.076 -10.094 11.303 1.00 97.44 115 TYR A C 1
ATOM 886 O O . TYR A 1 115 ? 10.055 -8.962 11.780 1.00 97.44 115 TYR A O 1
ATOM 894 N N . GLY A 1 116 ? 9.047 -10.937 11.447 1.00 95.00 116 GLY A N 1
ATOM 895 C CA . GLY A 1 116 ? 7.839 -10.627 12.217 1.00 95.00 116 GLY A CA 1
ATOM 896 C C . GLY A 1 116 ? 6.794 -9.781 11.481 1.00 95.00 116 GLY A C 1
ATOM 897 O O . GLY A 1 116 ? 5.878 -9.269 12.119 1.00 95.00 116 GLY A O 1
ATOM 898 N N . GLY A 1 117 ? 6.908 -9.620 10.160 1.00 97.25 117 GLY A N 1
ATOM 899 C CA . GLY A 1 117 ? 5.884 -8.964 9.344 1.00 97.25 117 GLY A CA 1
ATOM 900 C C . GLY A 1 117 ? 4.778 -9.902 8.855 1.00 97.25 117 GLY A C 1
ATOM 901 O O . GLY A 1 117 ? 4.756 -11.091 9.170 1.00 97.25 117 GLY A O 1
ATOM 902 N N . LEU A 1 118 ? 3.858 -9.371 8.043 1.00 97.56 118 LEU A N 1
ATOM 903 C CA . LEU A 1 118 ? 2.744 -10.152 7.476 1.00 97.56 118 LEU A CA 1
ATOM 904 C C . LEU A 1 118 ? 3.066 -10.785 6.111 1.00 97.56 118 LEU A C 1
ATOM 906 O O . LEU A 1 118 ? 2.322 -11.649 5.638 1.00 97.56 118 LEU A O 1
ATOM 910 N N . GLY A 1 119 ? 4.149 -10.352 5.462 1.00 97.62 119 GLY A N 1
ATOM 911 C CA . GLY A 1 119 ? 4.597 -10.836 4.156 1.00 97.62 119 GLY A CA 1
ATOM 912 C C . GLY A 1 119 ? 3.553 -10.678 3.048 1.00 97.62 119 GLY A C 1
ATOM 913 O O . GLY A 1 119 ? 3.467 -11.544 2.172 1.00 97.62 119 GLY A O 1
ATOM 914 N N . LEU A 1 120 ? 2.691 -9.660 3.123 1.00 98.12 120 LEU A N 1
ATOM 915 C CA . LEU A 1 120 ? 1.666 -9.395 2.114 1.00 98.12 120 LEU A CA 1
ATOM 916 C C . LEU A 1 120 ? 2.262 -8.658 0.907 1.00 98.12 120 LEU A C 1
ATOM 918 O O . LEU A 1 120 ? 3.221 -7.893 1.028 1.00 98.12 120 LEU A O 1
ATOM 922 N N . SER A 1 121 ? 1.679 -8.880 -0.272 1.00 98.00 121 SER A N 1
ATOM 923 C CA . SER A 1 121 ? 2.121 -8.241 -1.513 1.00 98.00 121 SER A CA 1
ATOM 924 C C . SER A 1 121 ? 1.934 -6.719 -1.515 1.00 98.00 121 SER A C 1
ATOM 926 O O . SER A 1 121 ? 1.157 -6.148 -0.745 1.00 98.00 121 SER A O 1
ATOM 928 N N . GLN A 1 122 ? 2.599 -6.046 -2.462 1.00 97.12 122 GLN A N 1
ATOM 929 C CA . GLN A 1 122 ? 2.381 -4.620 -2.725 1.00 97.12 122 GLN A CA 1
ATOM 930 C C . GLN A 1 122 ? 0.910 -4.308 -3.041 1.00 97.12 122 GLN A C 1
ATOM 932 O O . GLN A 1 122 ? 0.398 -3.285 -2.595 1.00 97.12 122 GLN A O 1
ATOM 937 N N . THR A 1 123 ? 0.221 -5.188 -3.773 1.00 97.38 123 THR A N 1
ATOM 938 C CA . THR A 1 123 ? -1.205 -5.023 -4.080 1.00 97.38 123 THR A CA 1
ATOM 939 C C . THR A 1 123 ? -2.031 -4.999 -2.799 1.00 97.38 123 THR A C 1
ATOM 941 O O . THR A 1 123 ? -2.825 -4.084 -2.600 1.00 97.38 123 THR A O 1
ATOM 944 N N . ASN A 1 124 ? -1.807 -5.948 -1.889 1.00 98.25 124 ASN A N 1
ATOM 945 C CA . ASN A 1 124 ? -2.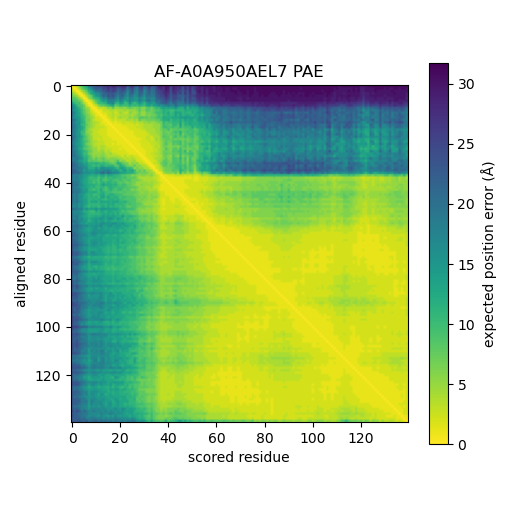525 -5.997 -0.617 1.00 98.25 124 ASN A CA 1
ATOM 946 C C . ASN A 1 124 ? -2.167 -4.841 0.322 1.00 98.25 124 ASN A C 1
ATOM 948 O O . ASN A 1 124 ? -3.053 -4.329 1.001 1.00 98.25 124 ASN A O 1
ATOM 952 N N . TYR A 1 125 ? -0.921 -4.364 0.300 1.00 98.06 125 TYR A N 1
ATOM 953 C CA . TYR A 1 125 ? -0.548 -3.124 0.982 1.00 98.06 125 TYR A CA 1
ATOM 954 C C . TYR A 1 125 ? -1.363 -1.930 0.477 1.00 98.06 125 TYR A C 1
ATOM 956 O O . TYR A 1 125 ? -1.960 -1.214 1.275 1.00 98.06 125 TYR A O 1
ATOM 964 N N . CYS A 1 126 ? -1.461 -1.745 -0.845 1.00 97.44 126 CYS A N 1
ATOM 965 C CA . CYS A 1 126 ? -2.279 -0.672 -1.414 1.00 97.44 126 CYS A CA 1
ATOM 966 C C . CYS A 1 126 ? -3.755 -0.822 -1.026 1.00 97.44 126 CYS A C 1
ATOM 968 O O . CYS A 1 126 ? -4.413 0.168 -0.721 1.00 97.44 126 CYS A O 1
ATOM 970 N N . ARG A 1 127 ? -4.283 -2.052 -0.997 1.00 98.12 127 ARG A N 1
ATOM 971 C CA . ARG A 1 127 ? -5.658 -2.320 -0.547 1.00 98.12 127 ARG A CA 1
ATOM 972 C C . ARG A 1 127 ? -5.870 -1.943 0.921 1.00 98.12 127 ARG A C 1
ATOM 974 O O . ARG A 1 127 ? -6.908 -1.371 1.240 1.00 98.12 127 ARG A O 1
ATOM 981 N N . ALA A 1 128 ? -4.897 -2.213 1.789 1.00 98.12 128 ALA A N 1
ATOM 982 C CA . ALA A 1 128 ? -4.941 -1.817 3.194 1.00 98.12 128 ALA A CA 1
ATOM 983 C C . ALA A 1 128 ? -4.870 -0.295 3.365 1.00 98.12 128 ALA A C 1
ATOM 985 O O . ALA A 1 128 ? -5.690 0.267 4.084 1.00 98.12 128 ALA A O 1
ATOM 986 N N . ALA A 1 129 ? -3.967 0.377 2.645 1.00 97.81 129 ALA A N 1
ATOM 987 C CA . ALA A 1 129 ? -3.872 1.836 2.642 1.00 97.81 129 ALA A CA 1
ATOM 988 C C . ALA A 1 129 ? -5.179 2.490 2.161 1.00 97.81 129 ALA A C 1
ATOM 990 O O . ALA A 1 129 ? -5.689 3.401 2.803 1.00 97.81 129 ALA A O 1
ATOM 991 N N . MET A 1 130 ? -5.794 1.971 1.089 1.00 97.94 130 MET A N 1
ATOM 992 C CA . MET A 1 130 ? -7.117 2.432 0.646 1.00 97.94 130 MET A CA 1
ATOM 993 C C . MET A 1 130 ? -8.187 2.233 1.726 1.00 97.94 130 MET A C 1
ATOM 995 O O . MET A 1 130 ? -9.058 3.084 1.887 1.00 97.94 130 MET A O 1
ATOM 999 N N . LYS A 1 131 ? -8.127 1.131 2.483 1.00 97.81 131 LYS A N 1
ATOM 1000 C CA . LYS A 1 131 ? -9.075 0.864 3.568 1.00 97.81 131 LYS A CA 1
ATOM 1001 C C . LYS A 1 131 ? -8.906 1.842 4.732 1.00 97.81 131 LYS A C 1
ATOM 1003 O O . LYS A 1 131 ? -9.905 2.399 5.177 1.00 97.81 131 LYS A O 1
ATOM 1008 N N . LEU A 1 132 ? -7.670 2.088 5.168 1.00 97.56 132 LEU A N 1
ATOM 1009 C CA . LEU A 1 132 ? -7.338 3.091 6.186 1.00 97.56 132 LEU A CA 1
ATOM 1010 C C . LEU A 1 132 ? -7.833 4.477 5.758 1.00 97.56 132 LEU A C 1
ATOM 1012 O O . LEU A 1 132 ? -8.631 5.087 6.464 1.00 97.56 132 LEU A O 1
ATOM 1016 N N . GLY A 1 133 ? -7.470 4.907 4.546 1.00 96.94 133 GLY A N 1
ATOM 1017 C CA . GLY A 1 133 ? -7.836 6.222 4.015 1.00 96.94 133 GLY A CA 1
ATOM 1018 C C . GLY A 1 133 ? -9.334 6.404 3.786 1.00 96.94 133 GLY A C 1
ATOM 1019 O O . GLY A 1 133 ? -9.830 7.520 3.878 1.00 96.94 133 GLY A O 1
ATOM 1020 N N . SER A 1 134 ? -10.077 5.318 3.541 1.00 96.25 134 SER A N 1
ATOM 1021 C CA . SER A 1 134 ? -11.545 5.369 3.471 1.00 96.25 134 SER A CA 1
ATOM 1022 C C . SER A 1 134 ? -12.217 5.629 4.823 1.00 96.25 134 SER A C 1
ATOM 1024 O O . SER A 1 134 ? -13.385 6.004 4.848 1.00 96.25 134 SER A O 1
ATOM 1026 N N . CYS A 1 135 ? -11.501 5.408 5.929 1.00 96.00 135 CYS A N 1
ATOM 1027 C CA . CYS A 1 135 ? -11.968 5.678 7.284 1.00 96.00 135 CYS A CA 1
ATOM 1028 C C . CYS A 1 135 ? -11.460 7.036 7.780 1.00 96.00 135 CYS A C 1
ATOM 1030 O O . CYS A 1 135 ? -12.264 7.867 8.184 1.00 96.00 135 CYS A O 1
ATOM 1032 N N . CYS A 1 136 ? -10.147 7.272 7.721 1.00 95.56 136 CYS A N 1
ATOM 1033 C CA . CYS A 1 136 ? -9.525 8.536 8.102 1.00 95.56 136 CYS A CA 1
ATOM 1034 C C . CYS A 1 136 ? -8.196 8.705 7.352 1.00 95.56 136 CYS A C 1
ATOM 1036 O O . CYS A 1 136 ? -7.335 7.824 7.391 1.00 95.56 136 CYS A O 1
ATOM 1038 N N . GLY A 1 137 ? -8.007 9.850 6.690 1.00 94.31 137 GLY A N 1
ATOM 1039 C CA . GLY A 1 137 ? -6.778 10.152 5.945 1.00 94.31 137 GLY A CA 1
ATOM 1040 C C . GLY A 1 137 ? -5.533 10.290 6.826 1.00 94.31 137 GLY A C 1
ATOM 1041 O O . GLY A 1 137 ? -4.426 10.103 6.340 1.00 94.31 137 GLY A O 1
ATOM 1042 N N . ASN A 1 138 ? -5.697 10.548 8.126 1.00 94.25 138 ASN A N 1
ATOM 1043 C CA . ASN A 1 138 ? -4.575 10.618 9.066 1.00 94.25 138 ASN A CA 1
ATOM 1044 C C . ASN A 1 138 ? -4.013 9.230 9.430 1.00 94.25 138 ASN A C 1
ATOM 1046 O O . ASN A 1 138 ? -2.961 9.146 10.056 1.00 94.25 138 ASN A O 1
ATOM 1050 N N . LEU A 1 139 ? -4.698 8.141 9.054 1.00 92.38 139 LEU A N 1
ATOM 1051 C CA . LEU A 1 139 ? -4.281 6.764 9.348 1.00 92.38 139 LEU A CA 1
ATOM 1052 C C . LEU A 1 139 ? -3.516 6.074 8.205 1.00 92.38 139 LEU A C 1
ATOM 1054 O O . LEU A 1 139 ? -3.139 4.912 8.364 1.00 92.38 139 LEU A O 1
ATOM 1058 N N . THR A 1 140 ? -3.336 6.728 7.053 1.00 81.06 140 THR A N 1
ATOM 1059 C CA . THR A 1 140 ? -2.598 6.183 5.893 1.00 81.06 140 THR A CA 1
ATOM 1060 C C . THR A 1 140 ? -1.129 6.547 5.909 1.00 81.06 140 THR A C 1
ATOM 1062 O O . THR A 1 140 ? -0.316 5.648 5.597 1.00 81.06 140 THR A O 1
#

Secondary structure (DSSP, 8-state):
---------S--TTS-HHHHHHHHHHHHHHHHHHHT--HHHHHHTT---GGGT-SPPPPPHHHHHHHHHHHHHHHHHHHHH--HHHHHHHS---HHHHHHHHHHTGGGTTS-GGGTS----HHHHHHHHHHHHHH-GGG-

Radius of gyration: 25.23 Å; Cα contacts (8 Å, |Δi|>4): 86; chains: 1; bounding box: 58×35×58 Å

Nearest PDB structures (foldseek):
  8phe-assembly1_B  TM=9.331E-01  e=2.416E-04  Homo sapiens
  8phf-assembly1_A  TM=9.265E-01  e=4.649E-04  Homo sapiens
  7s7g-assembly1_A  TM=9.474E-01  e=3.120E-03  Homo sapiens
  2uxw-assembly1_A-2  TM=9.478E-01  e=3.514E-03  Homo sapiens
  3b96-assembly1_A-2  TM=9.470E-01  e=5.656E-03  Homo sapiens

pLDDT: mean 89.98, std 14.01, range [31.52, 98.62]

Sequence (140 aa):
MSTTETKSVIDTSKMSAAQREALELTEAAREAAQAERGFAGGLFMGHFHLSKIHPFPAQSLEDKDRGDAFLERLETFLKQHVDADEIDRTGEIPQEVFDGLAKMGAFGIKISTEYGGLGLSQTNYCRAAMKLGSCCGNLT

Foldseek 3Di:
DDPPPPPPPDPCVPPDPVRVVVVVVVVVVVVVVVVPDAQVRCVVVVHHPVVNCPPPDDDDPVLVVLLVVLLVLLLVCLVPPDDQVVCVVVVDDDPVSVVSCVVSQVVQACPDVVVVHSNHDPVSNVVSLVSQVVRHVVRD